Protein AF-A0A948I1Y8-F1 (afdb_monomer_lite)

Sequence (89 aa):
MTDPSTILPSLRPDSKDPAVVLRDVFGHGSFKGLQEDVVRHVTQGGDAVVLFPTGAGKSLCFQIPALCRPGVGIVVSPLIALMRDQVEA

pLDDT: mean 87.07, std 17.23, range [43.25, 98.06]

Foldseek 3Di:
DDDPVVPDDPLPLPQDQLCNCCCPVVVDNDQDDCLNVLQVCVLVVHDDDDDDDPPNPCVSSQVSSQSRDPDGGDDDDPDPVVVCVVVVD

Radius of gyration: 15.11 Å; chains: 1; bounding box: 33×36×41 Å

Structure (mmCIF, N/CA/C/O backbone):
data_AF-A0A948I1Y8-F1
#
_entry.id   AF-A0A948I1Y8-F1
#
loop_
_atom_site.group_PDB
_atom_site.id
_atom_site.type_symbol
_atom_site.label_atom_id
_atom_site.label_alt_id
_atom_site.label_comp_id
_atom_site.label_asym_id
_atom_site.label_entity_id
_atom_site.label_seq_id
_atom_site.pdbx_PDB_ins_code
_atom_site.Cartn_x
_atom_site.Cartn_y
_atom_site.Cartn_z
_atom_site.occupancy
_atom_site.B_iso_or_equiv
_atom_site.auth_seq_id
_atom_site.auth_comp_id
_atom_site.auth_asym_id
_atom_site.auth_atom_id
_atom_site.pdbx_PDB_model_num
ATOM 1 N N . MET A 1 1 ? -18.322 -26.456 -28.418 1.00 44.50 1 MET A N 1
ATOM 2 C CA . MET A 1 1 ? -18.860 -25.117 -28.107 1.00 44.50 1 MET A CA 1
ATOM 3 C C . MET A 1 1 ? -18.753 -24.928 -26.602 1.00 44.50 1 MET A C 1
ATOM 5 O O . MET A 1 1 ? -19.721 -25.113 -25.883 1.00 44.50 1 MET A O 1
ATOM 9 N N . THR A 1 2 ? -17.528 -24.720 -26.123 1.00 47.72 2 THR A N 1
ATOM 10 C CA . THR A 1 2 ? -17.205 -24.463 -24.716 1.00 47.72 2 THR A CA 1
ATOM 11 C C . THR A 1 2 ? -17.186 -22.956 -24.519 1.00 47.72 2 THR A C 1
ATOM 13 O O . THR A 1 2 ? -16.534 -22.245 -25.280 1.00 47.72 2 THR A O 1
ATOM 16 N N . ASP A 1 3 ? -17.959 -22.484 -23.550 1.00 50.62 3 ASP A N 1
ATOM 17 C CA . ASP A 1 3 ? -18.049 -21.078 -23.180 1.00 50.62 3 ASP A CA 1
ATOM 18 C C . ASP A 1 3 ? -16.665 -20.552 -22.725 1.00 50.62 3 ASP A C 1
ATOM 20 O O . ASP A 1 3 ? -16.096 -21.097 -21.771 1.00 50.62 3 ASP A O 1
ATOM 24 N N . PRO A 1 4 ? -16.108 -19.506 -23.371 1.00 51.72 4 PRO A N 1
ATOM 25 C CA . PRO A 1 4 ? -14.864 -18.858 -22.950 1.00 51.72 4 PRO A CA 1
ATOM 26 C C . PRO A 1 4 ? -14.877 -18.353 -21.496 1.00 51.72 4 PRO A C 1
ATOM 28 O O . PRO A 1 4 ? -13.813 -18.119 -20.924 1.00 51.72 4 PRO A O 1
ATOM 31 N N . SER A 1 5 ? -16.053 -18.213 -20.874 1.00 51.78 5 SER A N 1
ATOM 32 C CA . SER A 1 5 ? -16.208 -17.777 -19.481 1.00 51.78 5 SER A CA 1
ATOM 33 C C . SER A 1 5 ? -15.760 -18.814 -18.438 1.00 51.78 5 SER A C 1
ATOM 35 O O . SER A 1 5 ? -15.533 -18.459 -17.284 1.00 51.78 5 SER A O 1
ATOM 37 N N . THR A 1 6 ? -15.573 -20.085 -18.819 1.00 47.38 6 THR A N 1
ATOM 38 C CA . THR A 1 6 ? -15.255 -21.175 -17.869 1.00 47.38 6 THR A CA 1
ATOM 39 C C . THR A 1 6 ? -13.768 -21.226 -17.463 1.00 47.38 6 THR A C 1
ATOM 41 O O . THR A 1 6 ? -13.402 -21.973 -16.561 1.00 47.38 6 THR A O 1
ATOM 44 N N . ILE A 1 7 ? -12.892 -20.428 -18.093 1.00 51.75 7 ILE A N 1
ATOM 45 C CA . ILE A 1 7 ? -11.426 -20.471 -17.875 1.00 51.75 7 ILE A CA 1
ATOM 46 C C . ILE A 1 7 ? -10.916 -19.333 -16.970 1.00 51.75 7 ILE A C 1
ATOM 48 O O . ILE A 1 7 ? -9.793 -19.397 -16.472 1.00 51.75 7 ILE A O 1
ATOM 52 N N . LEU A 1 8 ? -11.724 -18.309 -16.688 1.00 46.12 8 LEU A N 1
ATOM 53 C CA . LEU A 1 8 ? -11.307 -17.229 -15.795 1.00 46.12 8 LEU A CA 1
ATOM 54 C C . LEU A 1 8 ? -11.799 -17.531 -14.374 1.00 46.12 8 LEU A C 1
ATOM 56 O O . LEU A 1 8 ? -13.012 -17.519 -14.150 1.00 46.12 8 LEU A O 1
ATOM 60 N N . PRO A 1 9 ? -10.910 -17.794 -13.392 1.00 43.25 9 PRO A N 1
ATOM 61 C CA . PRO A 1 9 ? -11.333 -17.820 -12.003 1.00 43.25 9 PRO A CA 1
ATOM 62 C C . PRO A 1 9 ? -12.008 -16.480 -11.729 1.00 43.25 9 PRO A C 1
ATOM 64 O O . PRO A 1 9 ? -11.459 -15.424 -12.033 1.00 43.25 9 PRO A O 1
ATOM 67 N N . SER A 1 10 ? -13.238 -16.545 -11.231 1.00 49.34 10 SER A N 1
ATOM 68 C CA . SER A 1 10 ? -14.074 -15.406 -10.877 1.00 49.34 10 SER A CA 1
ATOM 69 C C . SER A 1 10 ? -13.332 -14.473 -9.904 1.00 49.34 10 SER A C 1
ATOM 71 O O . SER A 1 10 ? -13.529 -14.545 -8.691 1.00 49.34 10 SER A O 1
ATOM 73 N N . LEU A 1 11 ? -12.511 -13.560 -10.426 1.00 48.03 11 LEU A N 1
ATOM 74 C CA . LEU A 1 11 ? -12.081 -12.336 -9.757 1.00 48.03 11 LEU A CA 1
ATOM 75 C C . LEU A 1 11 ? -13.295 -11.407 -9.704 1.00 48.03 11 LEU A C 1
ATOM 77 O O . LEU A 1 11 ? -13.370 -10.402 -10.401 1.00 48.03 11 LEU A O 1
ATOM 81 N N . ARG A 1 12 ? -14.296 -11.788 -8.914 1.00 49.59 12 ARG A N 1
ATOM 82 C CA . ARG A 1 12 ? -15.329 -10.868 -8.454 1.00 49.59 12 ARG A CA 1
ATOM 83 C C . ARG A 1 12 ? -14.792 -10.249 -7.165 1.00 49.59 12 ARG A C 1
ATOM 85 O O . ARG A 1 12 ? -14.721 -10.958 -6.160 1.00 49.59 12 ARG A O 1
ATOM 92 N N . PRO A 1 13 ? -14.335 -8.985 -7.167 1.00 51.22 13 PRO A N 1
ATOM 93 C CA . PRO A 1 13 ? -14.030 -8.284 -5.936 1.00 51.22 13 PRO A CA 1
ATOM 94 C C . PRO A 1 13 ? -15.361 -7.799 -5.361 1.00 51.22 13 PRO A C 1
ATOM 96 O O . PRO A 1 13 ? -15.704 -6.624 -5.453 1.00 51.22 13 PRO A O 1
ATOM 99 N N . ASP A 1 14 ? -16.141 -8.712 -4.790 1.00 56.09 14 ASP A N 1
ATOM 100 C CA . ASP A 1 14 ? -17.100 -8.285 -3.778 1.00 56.09 14 ASP A CA 1
ATOM 101 C C . ASP A 1 14 ? -16.244 -7.740 -2.637 1.00 56.09 14 ASP A C 1
ATOM 103 O O . ASP A 1 14 ? -15.354 -8.453 -2.171 1.00 56.09 14 ASP A O 1
ATOM 107 N N . SER A 1 15 ? -16.431 -6.457 -2.307 1.00 60.75 15 SER A N 1
ATOM 108 C CA . SER A 1 15 ? -15.620 -5.661 -1.376 1.00 60.75 15 SER A CA 1
ATOM 109 C C . SER A 1 15 ? -15.027 -6.513 -0.250 1.00 60.75 15 SER A C 1
ATOM 111 O O . SER A 1 15 ? -15.687 -6.810 0.747 1.00 60.75 15 SER A O 1
ATOM 113 N N . LYS A 1 16 ? -13.787 -6.977 -0.445 1.00 80.19 16 LYS A N 1
ATOM 114 C CA . LYS A 1 16 ? -13.126 -7.833 0.537 1.00 80.19 16 LYS A CA 1
ATOM 115 C C . LYS A 1 16 ? -12.710 -6.939 1.689 1.00 80.19 16 LYS A C 1
ATOM 117 O O . LYS A 1 16 ? -12.028 -5.942 1.462 1.00 80.19 16 LYS A O 1
ATOM 122 N N . ASP A 1 17 ? -13.108 -7.287 2.909 1.00 93.62 17 ASP A N 1
ATOM 123 C CA . ASP A 1 17 ? -12.638 -6.587 4.105 1.00 93.62 17 ASP A CA 1
ATOM 124 C C . ASP A 1 17 ? -11.097 -6.540 4.089 1.00 93.62 17 ASP A C 1
ATOM 126 O O . ASP A 1 17 ? -10.462 -7.593 3.949 1.00 93.62 17 ASP A O 1
ATOM 130 N N . PRO A 1 18 ? -10.470 -5.356 4.207 1.00 96.69 18 PRO A N 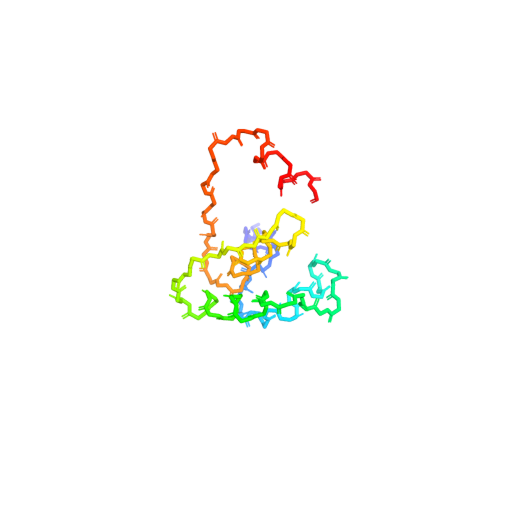1
ATOM 131 C CA . PRO A 1 18 ? -9.019 -5.227 4.204 1.00 96.69 18 PRO A CA 1
ATOM 132 C C . PRO A 1 18 ? -8.278 -6.182 5.142 1.00 96.69 18 PRO A C 1
ATOM 134 O O . PRO A 1 18 ? -7.203 -6.662 4.787 1.00 96.69 18 PRO A O 1
ATOM 137 N N . ALA A 1 19 ? -8.849 -6.503 6.307 1.00 96.31 19 ALA A N 1
ATOM 138 C CA . ALA A 1 19 ? -8.251 -7.453 7.247 1.00 96.31 19 ALA A CA 1
ATOM 139 C C . ALA A 1 19 ? -8.238 -8.895 6.702 1.00 96.31 19 ALA A C 1
ATOM 141 O O . ALA A 1 19 ? -7.290 -9.646 6.933 1.00 96.31 19 ALA A O 1
ATOM 142 N N . VAL A 1 20 ? -9.264 -9.278 5.938 1.00 96.06 20 VAL A N 1
ATOM 143 C CA . VAL A 1 20 ? -9.330 -10.571 5.242 1.00 96.06 20 VAL A CA 1
ATOM 144 C C . VAL A 1 20 ? -8.283 -10.625 4.135 1.00 96.06 20 VAL A C 1
ATOM 146 O O . VAL A 1 20 ? -7.555 -11.606 4.046 1.00 96.06 20 VAL A O 1
ATOM 149 N N . VAL A 1 21 ? -8.144 -9.562 3.336 1.00 96.38 21 VAL A N 1
ATOM 150 C CA . VAL A 1 21 ? -7.113 -9.490 2.284 1.00 96.38 21 VAL A CA 1
ATOM 151 C C . VAL A 1 21 ? -5.710 -9.556 2.883 1.00 96.38 21 VAL A C 1
ATOM 153 O O . VAL A 1 21 ? -4.877 -10.325 2.408 1.00 96.38 21 VAL A O 1
ATOM 156 N N . LEU A 1 22 ? -5.454 -8.793 3.948 1.00 96.88 22 LEU A N 1
ATOM 157 C CA . LEU A 1 22 ? -4.182 -8.803 4.667 1.00 96.88 22 LEU A CA 1
ATOM 158 C C . LEU A 1 22 ? -3.795 -10.221 5.117 1.00 96.88 22 LEU A C 1
ATOM 160 O O . LEU A 1 22 ? -2.655 -10.646 4.932 1.00 96.88 22 LEU A O 1
ATOM 164 N N . ARG A 1 23 ? -4.747 -10.963 5.682 1.00 96.75 23 ARG A N 1
ATOM 165 C CA . ARG A 1 23 ? -4.508 -12.327 6.151 1.00 96.75 23 ARG A CA 1
ATOM 166 C C . ARG A 1 23 ? -4.363 -13.319 4.999 1.00 96.75 23 ARG A C 1
ATOM 168 O O . ARG A 1 23 ? -3.384 -14.054 4.961 1.00 96.75 23 ARG A O 1
ATOM 175 N N . ASP A 1 24 ? -5.321 -13.345 4.078 1.00 95.00 24 ASP A N 1
ATOM 176 C CA . ASP A 1 24 ? -5.450 -14.427 3.096 1.00 95.00 24 ASP A CA 1
ATOM 177 C C . ASP A 1 24 ? -4.502 -14.257 1.898 1.00 95.00 24 ASP A C 1
ATOM 179 O O . ASP A 1 24 ? -4.131 -15.246 1.273 1.00 95.00 24 ASP A O 1
ATOM 183 N N . VAL A 1 25 ? -4.102 -13.019 1.575 1.00 94.06 25 VAL A N 1
ATOM 184 C CA . VAL A 1 25 ? -3.192 -12.716 0.453 1.00 94.06 25 VAL A CA 1
ATOM 185 C C . VAL A 1 25 ? -1.773 -12.430 0.940 1.00 94.06 25 VAL A C 1
ATOM 187 O O . VAL A 1 25 ? -0.821 -12.898 0.326 1.00 94.06 25 VAL A O 1
ATOM 190 N N . PHE A 1 26 ? -1.617 -11.692 2.046 1.00 93.50 26 PHE A N 1
ATOM 191 C CA . PHE A 1 26 ? -0.299 -11.265 2.542 1.00 93.50 26 PHE A CA 1
ATOM 192 C C . PHE A 1 26 ? 0.204 -12.071 3.751 1.00 93.50 26 PHE A C 1
ATOM 194 O O . PHE A 1 26 ? 1.334 -11.873 4.193 1.00 93.50 26 PHE A O 1
ATOM 201 N N . GLY A 1 27 ? -0.604 -12.979 4.312 1.00 95.00 27 GLY A N 1
ATOM 202 C CA . GLY A 1 27 ? -0.190 -13.840 5.426 1.00 95.00 27 GLY A CA 1
ATOM 203 C C . GLY A 1 27 ? 0.069 -13.096 6.740 1.00 95.00 27 GLY A C 1
ATOM 204 O O . GLY A 1 27 ? 0.767 -13.610 7.616 1.00 95.00 27 GLY A O 1
ATOM 205 N N . HIS A 1 28 ? -0.447 -11.874 6.899 1.00 95.81 28 HIS A N 1
ATOM 206 C CA . HIS A 1 28 ? -0.248 -11.066 8.102 1.00 95.81 28 HIS A CA 1
ATOM 207 C C . HIS A 1 28 ? -1.478 -11.115 9.015 1.00 95.81 28 HIS A C 1
ATOM 209 O O . HIS A 1 28 ? -2.609 -10.947 8.567 1.00 95.81 28 HIS A O 1
ATOM 215 N N . GLY A 1 29 ? -1.258 -11.322 10.318 1.00 95.88 29 GLY A N 1
ATOM 216 C CA . GLY A 1 29 ? -2.345 -11.423 11.300 1.00 95.88 29 GLY A CA 1
ATOM 217 C C . GLY A 1 29 ? -2.987 -10.084 11.678 1.00 95.88 29 GLY A C 1
ATOM 218 O O . GLY A 1 29 ? -4.138 -10.061 12.105 1.00 95.88 29 GLY A O 1
ATOM 219 N N . SER A 1 30 ? -2.260 -8.975 11.528 1.00 96.81 30 SER A N 1
ATOM 220 C CA . SER A 1 30 ? -2.746 -7.632 11.849 1.00 96.81 30 SER A CA 1
ATOM 221 C C . SER A 1 30 ? -1.956 -6.546 11.122 1.00 96.81 30 SER A C 1
ATOM 223 O O . SER A 1 30 ? -0.805 -6.743 10.716 1.00 96.81 30 SER A O 1
ATOM 225 N N . PHE A 1 31 ? -2.591 -5.386 10.958 1.00 97.56 31 PHE A N 1
ATOM 226 C CA . PHE A 1 31 ? -1.940 -4.176 10.470 1.00 97.56 31 PHE A CA 1
ATOM 227 C C . PHE A 1 31 ? -0.936 -3.643 11.498 1.00 97.56 31 PHE A C 1
ATOM 229 O O . PHE A 1 31 ? -1.087 -3.827 12.707 1.00 97.56 31 PHE A O 1
ATOM 236 N N . LYS A 1 32 ? 0.094 -2.947 11.016 1.00 95.62 32 LYS A N 1
ATOM 237 C CA . LYS A 1 32 ? 1.090 -2.277 11.859 1.00 95.62 32 LYS A CA 1
ATOM 238 C C . LYS A 1 32 ? 0.804 -0.780 11.924 1.00 95.62 32 LYS A C 1
ATOM 240 O O . LYS A 1 32 ? 0.680 -0.130 10.888 1.00 95.62 32 LYS A O 1
ATOM 245 N N . GLY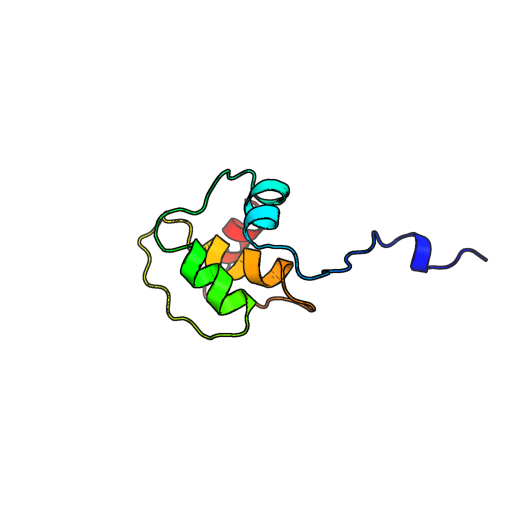 A 1 33 ? 0.791 -0.216 13.132 1.00 94.25 33 GLY A N 1
ATOM 246 C CA . GLY A 1 33 ? 0.628 1.227 13.338 1.00 94.25 33 GLY A CA 1
ATOM 247 C C . GLY A 1 33 ? -0.612 1.776 12.625 1.00 94.25 33 GLY A C 1
ATOM 248 O O . GLY A 1 33 ? -1.690 1.211 12.744 1.00 94.25 33 GLY A O 1
ATOM 249 N N . LEU A 1 34 ? -0.434 2.845 11.843 1.00 95.81 34 LEU A N 1
ATOM 250 C CA . LEU A 1 34 ? -1.518 3.544 11.136 1.00 95.81 34 LEU A CA 1
ATOM 251 C C . LEU A 1 34 ? -1.908 2.909 9.786 1.00 95.81 34 LEU A C 1
ATOM 253 O O . LEU A 1 34 ? -2.643 3.518 9.011 1.00 95.81 34 LEU A O 1
ATOM 257 N N . GLN A 1 35 ? -1.394 1.721 9.449 1.00 97.88 35 GLN A N 1
ATOM 258 C CA . GLN A 1 35 ? -1.706 1.076 8.167 1.00 97.88 35 GLN A CA 1
ATOM 259 C C . GLN A 1 35 ? -3.208 0.825 7.996 1.00 97.88 35 GLN A C 1
ATOM 261 O O . GLN A 1 35 ? -3.731 1.065 6.911 1.00 97.88 35 GLN A O 1
ATOM 266 N N . GLU A 1 36 ? -3.891 0.355 9.044 1.00 97.56 36 GLU A N 1
ATOM 267 C CA . GLU A 1 36 ? -5.317 0.024 8.961 1.00 97.56 36 GLU A CA 1
ATOM 268 C C . GLU A 1 36 ? -6.160 1.253 8.620 1.00 97.56 36 GLU A C 1
ATOM 270 O O . GLU A 1 36 ? -6.971 1.199 7.696 1.00 97.56 36 GLU A O 1
ATOM 275 N N . ASP A 1 37 ? -5.910 2.370 9.303 1.00 97.50 37 ASP A N 1
ATOM 276 C CA . ASP A 1 37 ? -6.632 3.626 9.092 1.00 97.50 37 ASP A CA 1
ATOM 277 C C . ASP A 1 37 ? -6.475 4.120 7.650 1.00 97.50 37 ASP A C 1
ATOM 279 O O . ASP A 1 37 ? -7.461 4.434 6.980 1.00 97.50 37 ASP A O 1
ATOM 283 N N . VAL A 1 38 ? -5.241 4.110 7.132 1.00 98.06 38 VAL A N 1
ATOM 284 C CA . VAL A 1 38 ? -4.948 4.496 5.744 1.00 98.06 38 VAL A CA 1
ATOM 285 C C . VAL A 1 38 ? -5.645 3.560 4.759 1.00 98.06 38 VAL A C 1
ATOM 287 O O . VAL A 1 38 ? -6.300 4.020 3.825 1.00 98.06 38 VAL A O 1
ATOM 290 N N . VAL A 1 39 ? -5.525 2.244 4.954 1.00 97.81 39 VAL A N 1
ATOM 291 C CA . VAL A 1 39 ? -6.107 1.248 4.047 1.00 97.81 39 VAL A CA 1
ATOM 292 C C . VAL A 1 39 ? -7.626 1.368 4.018 1.00 97.81 39 VAL A C 1
ATOM 294 O O . VAL A 1 39 ? -8.207 1.368 2.931 1.00 97.81 39 VAL A O 1
ATOM 297 N N . ARG A 1 40 ? -8.286 1.496 5.174 1.00 97.31 40 ARG A N 1
ATOM 298 C CA . ARG A 1 40 ? -9.745 1.650 5.246 1.00 97.31 40 ARG A CA 1
ATOM 299 C C . ARG A 1 40 ? -10.199 2.948 4.581 1.00 97.31 40 ARG A C 1
ATOM 301 O O . ARG A 1 40 ? -11.118 2.896 3.765 1.00 97.31 40 ARG A O 1
ATOM 308 N N . HIS A 1 41 ? -9.515 4.063 4.840 1.00 97.81 41 HIS A N 1
ATOM 309 C CA . HIS A 1 41 ? -9.799 5.358 4.207 1.00 97.81 41 HIS A CA 1
ATOM 310 C C . HIS A 1 41 ? -9.703 5.295 2.675 1.00 97.81 41 HIS A C 1
ATOM 312 O O . HIS A 1 41 ? -10.643 5.663 1.970 1.00 97.81 41 HIS A O 1
ATOM 318 N N . VAL A 1 42 ? -8.611 4.740 2.140 1.00 97.19 42 VAL A N 1
ATOM 319 C CA . VAL A 1 42 ? -8.394 4.631 0.683 1.00 97.19 42 VAL A CA 1
ATOM 320 C C . VAL A 1 42 ? -9.331 3.604 0.034 1.00 97.19 42 VAL A C 1
ATOM 322 O O . VAL A 1 42 ? -9.784 3.784 -1.103 1.00 97.19 42 VAL A O 1
ATOM 325 N N . THR A 1 43 ? -9.683 2.534 0.754 1.00 96.38 43 THR A N 1
ATOM 326 C CA . THR A 1 43 ? -10.663 1.534 0.291 1.00 96.38 43 THR A CA 1
ATOM 327 C C . THR A 1 43 ? -12.055 2.146 0.130 1.00 96.38 43 THR A C 1
ATOM 329 O O . THR A 1 43 ? -12.763 1.801 -0.813 1.00 96.38 43 THR A O 1
ATOM 332 N N . GLN A 1 44 ? -12.421 3.105 0.985 1.00 95.56 44 GLN A N 1
ATOM 333 C CA . GLN A 1 44 ? -13.673 3.868 0.894 1.00 95.56 44 GLN A CA 1
ATOM 334 C C . GLN A 1 44 ? -13.651 4.957 -0.195 1.00 95.56 44 GLN A C 1
ATOM 336 O O . GLN A 1 44 ? -14.648 5.647 -0.393 1.00 95.56 44 GLN A O 1
ATOM 341 N N . GLY A 1 45 ? -12.543 5.095 -0.929 1.00 94.69 45 GLY A N 1
ATOM 342 C CA . GLY A 1 45 ? -12.391 6.075 -2.004 1.00 94.69 45 GLY A CA 1
ATOM 343 C C . GLY A 1 45 ? -11.814 7.417 -1.559 1.00 94.69 45 GLY A C 1
ATOM 344 O O . GLY A 1 45 ? -11.826 8.349 -2.355 1.00 94.69 45 GLY A O 1
ATOM 345 N N . GLY A 1 46 ? -11.313 7.524 -0.325 1.00 97.50 46 GLY A N 1
ATOM 346 C CA . GLY A 1 46 ? -10.629 8.721 0.156 1.00 97.50 46 GLY A CA 1
ATOM 347 C C . GLY A 1 46 ? -9.190 8.847 -0.357 1.00 97.50 46 GLY A C 1
ATOM 348 O O . GLY A 1 46 ? -8.518 7.851 -0.632 1.00 97.50 46 GLY A O 1
ATOM 349 N N . ASP A 1 47 ? -8.7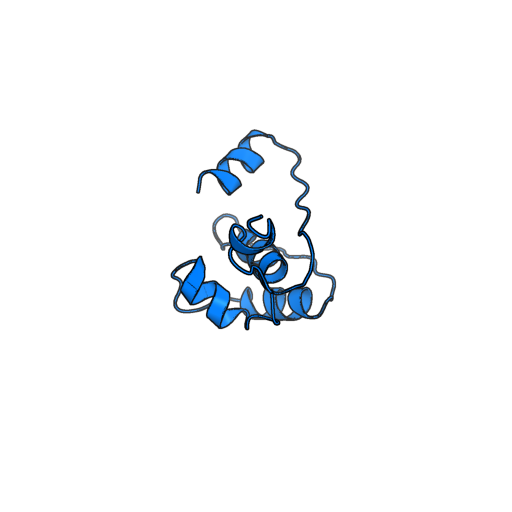01 10.085 -0.420 1.00 98.00 47 ASP A N 1
ATOM 350 C CA . ASP A 1 47 ? -7.312 10.405 -0.759 1.00 98.00 47 ASP A CA 1
ATOM 351 C C . ASP A 1 47 ? -6.443 10.510 0.499 1.00 98.00 47 ASP A C 1
ATOM 353 O O . ASP A 1 47 ? -6.896 11.003 1.536 1.00 98.00 47 ASP A O 1
ATOM 357 N N . ALA A 1 48 ? -5.182 10.079 0.420 1.00 96.25 48 ALA A N 1
ATOM 358 C CA . ALA A 1 48 ? -4.257 10.107 1.551 1.00 96.25 48 ALA A CA 1
ATOM 359 C C . ALA A 1 48 ? -2.832 10.494 1.139 1.00 96.25 48 ALA A C 1
ATOM 361 O O . ALA A 1 48 ? -2.327 10.071 0.100 1.00 96.25 48 ALA A O 1
ATOM 362 N N . VAL A 1 49 ? -2.151 11.231 2.022 1.00 97.06 49 VAL A N 1
ATOM 363 C CA . VAL A 1 49 ? -0.695 11.413 1.995 1.00 97.06 49 VAL A CA 1
ATOM 364 C C . VAL A 1 49 ? -0.109 10.608 3.148 1.00 97.06 49 VAL A C 1
ATOM 366 O O . VAL A 1 49 ? -0.419 10.858 4.310 1.00 97.06 49 VAL A O 1
ATOM 369 N N . VAL A 1 50 ? 0.733 9.627 2.827 1.00 95.69 50 VAL A N 1
ATOM 370 C CA . VAL A 1 50 ? 1.275 8.673 3.802 1.00 95.69 50 VAL A CA 1
ATOM 371 C C . VAL A 1 50 ? 2.759 8.946 4.012 1.00 95.69 50 VAL A C 1
ATOM 373 O O . VAL A 1 50 ? 3.567 8.726 3.111 1.00 95.69 50 VAL A O 1
ATOM 376 N N . LEU A 1 51 ? 3.126 9.387 5.217 1.00 95.31 51 LEU A N 1
ATOM 377 C CA . LEU A 1 51 ? 4.518 9.590 5.619 1.00 95.31 51 LEU A CA 1
ATOM 378 C C . LEU A 1 51 ? 4.956 8.482 6.577 1.00 95.31 51 LEU A C 1
ATOM 380 O O . LEU A 1 51 ? 4.879 8.624 7.795 1.00 95.31 51 LEU A O 1
ATOM 384 N N . PHE A 1 52 ? 5.399 7.362 6.015 1.00 94.94 52 PHE A N 1
ATOM 385 C CA . PHE A 1 52 ? 5.917 6.226 6.777 1.00 94.94 52 PHE A CA 1
ATOM 386 C C . PHE A 1 52 ? 7.434 6.094 6.584 1.00 94.94 52 PHE A C 1
ATOM 388 O O . PHE A 1 52 ? 7.926 6.347 5.481 1.00 94.94 52 PHE A O 1
ATOM 395 N N . PRO A 1 53 ? 8.188 5.661 7.613 1.00 93.75 53 PRO A N 1
ATOM 396 C CA . PRO A 1 53 ? 9.604 5.367 7.449 1.00 93.75 53 PRO A CA 1
ATOM 397 C C . PRO A 1 53 ? 9.811 4.150 6.534 1.00 93.75 53 PRO A C 1
ATOM 399 O O . PRO A 1 53 ? 8.920 3.313 6.344 1.00 93.75 53 PRO A O 1
ATOM 402 N N . THR A 1 54 ? 11.011 4.027 5.967 1.00 90.75 54 THR A N 1
ATOM 403 C CA . THR A 1 54 ? 11.399 2.852 5.174 1.00 90.75 54 THR A CA 1
ATOM 404 C C . THR A 1 54 ? 11.192 1.567 5.980 1.00 90.75 54 THR A C 1
ATOM 406 O O . THR A 1 54 ? 11.489 1.513 7.169 1.00 90.75 54 THR A O 1
ATOM 409 N N . GLY A 1 55 ? 10.650 0.526 5.340 1.00 87.31 55 GLY A N 1
ATOM 410 C CA . GLY A 1 55 ? 10.380 -0.765 5.983 1.00 87.31 55 GLY A CA 1
ATOM 411 C C . GLY A 1 55 ? 9.069 -0.847 6.777 1.00 87.31 55 GLY A C 1
ATOM 412 O O . GLY A 1 55 ? 8.635 -1.948 7.100 1.00 87.31 55 GLY A O 1
ATOM 413 N N . ALA A 1 56 ? 8.357 0.262 7.010 1.00 91.38 56 ALA A N 1
ATOM 414 C CA . ALA A 1 56 ? 7.070 0.250 7.721 1.00 91.38 56 ALA A CA 1
ATOM 415 C C . ALA A 1 56 ? 5.882 -0.284 6.891 1.00 91.38 56 ALA A C 1
ATOM 417 O O . ALA A 1 56 ? 4.728 -0.102 7.263 1.00 91.38 56 ALA A O 1
ATOM 418 N N . GLY A 1 57 ? 6.138 -0.939 5.754 1.00 91.62 57 GLY A N 1
ATOM 419 C CA . GLY A 1 57 ? 5.097 -1.601 4.963 1.00 91.62 57 GLY A CA 1
ATOM 420 C C . GLY A 1 57 ? 4.132 -0.653 4.246 1.00 91.62 57 GLY A C 1
ATOM 421 O O . GLY A 1 57 ? 2.971 -1.001 4.064 1.00 91.62 57 GLY A O 1
ATOM 422 N N . LYS A 1 58 ? 4.595 0.528 3.805 1.00 95.62 58 LYS A N 1
ATOM 423 C CA . LYS A 1 58 ? 3.768 1.503 3.060 1.00 95.62 58 LYS A CA 1
ATOM 424 C C . LYS A 1 58 ? 3.101 0.928 1.798 1.00 95.62 58 LYS A C 1
ATOM 426 O O . LYS A 1 58 ? 2.105 1.477 1.349 1.00 95.62 58 LYS A O 1
ATOM 431 N N . SER A 1 59 ? 3.640 -0.153 1.225 1.00 95.88 59 SER A N 1
ATOM 432 C CA . SER A 1 59 ? 3.087 -0.777 0.017 1.00 95.88 59 SER A CA 1
ATOM 433 C C . SER A 1 59 ? 1.701 -1.381 0.239 1.00 95.88 59 SER A C 1
ATOM 435 O O . SER A 1 59 ? 0.824 -1.240 -0.614 1.00 95.88 59 SER A O 1
ATOM 437 N N . LEU A 1 60 ? 1.449 -1.937 1.431 1.00 96.31 60 LEU A N 1
ATOM 438 C CA . LEU A 1 60 ? 0.133 -2.465 1.802 1.00 96.31 60 LEU A CA 1
ATOM 439 C C . LEU A 1 60 ? -0.958 -1.386 1.721 1.00 96.31 60 LEU A C 1
ATOM 441 O O . LEU A 1 60 ? -2.094 -1.694 1.363 1.00 96.31 60 LEU A O 1
ATOM 445 N N . CYS A 1 61 ? -0.598 -0.120 1.968 1.00 97.00 61 CYS A N 1
ATOM 446 C CA . CYS A 1 61 ? -1.515 1.018 1.932 1.00 97.00 61 CYS A CA 1
ATOM 447 C C . CYS A 1 61 ? -2.074 1.339 0.538 1.00 97.00 61 CYS A C 1
ATOM 449 O O . CYS A 1 61 ? -3.056 2.069 0.457 1.00 97.00 61 CYS A O 1
ATOM 451 N N . PHE A 1 62 ? -1.494 0.808 -0.545 1.00 96.00 62 PHE A N 1
ATOM 452 C CA . PHE A 1 62 ? -2.068 0.909 -1.895 1.00 96.00 62 PHE A CA 1
ATOM 453 C C . PHE A 1 62 ? -2.386 -0.454 -2.523 1.00 96.00 62 PHE A C 1
ATOM 455 O O . PHE A 1 62 ? -3.313 -0.548 -3.325 1.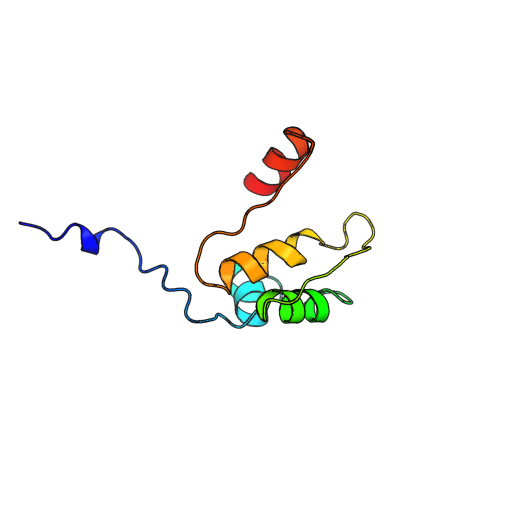00 96.00 62 PHE A O 1
ATOM 462 N N . GLN A 1 63 ? -1.682 -1.523 -2.136 1.00 96.75 63 GLN A N 1
ATOM 463 C CA . GLN A 1 63 ? -1.925 -2.868 -2.666 1.00 96.75 63 GLN A CA 1
ATOM 464 C C . GLN A 1 63 ? -3.242 -3.465 -2.161 1.00 96.75 63 GLN A C 1
ATOM 466 O O . GLN A 1 63 ? -4.010 -3.996 -2.958 1.00 96.75 63 GLN A O 1
ATOM 471 N N . ILE A 1 64 ? -3.541 -3.353 -0.861 1.00 96.75 64 ILE A N 1
ATOM 472 C CA . ILE A 1 64 ? -4.796 -3.886 -0.312 1.00 96.75 64 ILE A CA 1
ATOM 473 C C . ILE A 1 64 ? -6.010 -3.149 -0.899 1.00 96.75 64 ILE A C 1
ATOM 475 O O . ILE A 1 64 ? -6.891 -3.828 -1.427 1.00 96.75 64 ILE A O 1
ATOM 479 N N . PRO A 1 65 ? -6.059 -1.799 -0.934 1.00 96.62 65 PRO A N 1
ATOM 480 C CA . PRO A 1 65 ? -7.172 -1.096 -1.573 1.00 96.62 65 PRO A CA 1
ATOM 481 C C . PRO A 1 65 ? -7.394 -1.479 -3.042 1.00 96.62 65 PRO A C 1
ATOM 483 O O . PRO A 1 65 ? -8.544 -1.545 -3.478 1.00 96.62 65 PRO A O 1
ATOM 486 N N . ALA A 1 66 ? -6.325 -1.777 -3.794 1.00 95.88 66 ALA A N 1
ATOM 487 C CA . ALA A 1 66 ? -6.423 -2.231 -5.182 1.00 95.88 66 ALA A CA 1
ATOM 488 C C . ALA A 1 66 ? -7.089 -3.613 -5.328 1.00 95.88 66 ALA A C 1
ATOM 490 O O . ALA A 1 66 ? -7.671 -3.892 -6.371 1.00 95.88 66 ALA A O 1
ATOM 491 N N . LEU A 1 67 ? -7.035 -4.459 -4.295 1.00 94.94 67 LEU A N 1
ATOM 492 C CA . LEU A 1 67 ? -7.712 -5.762 -4.257 1.00 94.94 67 LEU A CA 1
ATOM 493 C C . LEU A 1 67 ? -9.135 -5.680 -3.682 1.00 94.94 67 LEU A C 1
ATOM 495 O O . LEU A 1 67 ? -9.967 -6.542 -3.967 1.00 94.94 67 LEU A O 1
ATOM 499 N N . CYS A 1 68 ? -9.415 -4.673 -2.852 1.00 95.12 68 CYS A N 1
ATOM 500 C CA . CYS A 1 68 ? -10.714 -4.483 -2.203 1.00 95.12 68 CYS A CA 1
ATOM 501 C C . CYS A 1 68 ? -11.740 -3.761 -3.088 1.00 95.12 68 CYS A C 1
ATOM 503 O O . CYS A 1 68 ? -12.942 -3.878 -2.846 1.00 95.12 68 CYS A O 1
ATOM 505 N N . ARG A 1 69 ? -11.285 -2.982 -4.076 1.00 92.44 69 ARG A N 1
ATOM 506 C CA . ARG A 1 69 ? -12.138 -2.162 -4.946 1.00 92.44 69 ARG A CA 1
ATOM 507 C C . ARG A 1 69 ? -12.301 -2.804 -6.328 1.00 92.44 69 ARG A C 1
ATOM 509 O O . ARG A 1 69 ? -11.377 -3.454 -6.809 1.00 92.44 69 ARG A O 1
ATOM 516 N N . PRO A 1 70 ? -13.443 -2.598 -7.006 1.00 90.12 70 PRO A N 1
ATOM 517 C CA . PRO A 1 70 ? -13.577 -3.000 -8.399 1.00 90.12 70 PRO A CA 1
ATOM 518 C C . PRO A 1 70 ? -12.626 -2.189 -9.293 1.00 90.12 70 PRO A C 1
ATOM 520 O O . PRO A 1 70 ? -12.449 -0.986 -9.093 1.00 90.12 70 PRO A O 1
ATOM 523 N N . GLY A 1 71 ? -12.059 -2.840 -10.311 1.00 90.62 71 GLY A N 1
ATOM 524 C CA . GLY A 1 71 ? -11.182 -2.211 -11.302 1.00 90.62 71 GLY A CA 1
ATOM 525 C C . GLY A 1 71 ? -9.705 -2.574 -11.137 1.00 90.62 71 GLY A C 1
ATOM 526 O O . GLY A 1 71 ? -9.371 -3.646 -10.641 1.00 90.62 71 GLY A O 1
ATOM 527 N N . VAL A 1 72 ? -8.825 -1.687 -11.612 1.00 93.56 72 VAL A N 1
ATOM 528 C CA . VAL A 1 72 ? -7.365 -1.872 -11.612 1.00 93.56 72 VAL A CA 1
ATOM 529 C C . VAL A 1 72 ? -6.710 -0.729 -10.842 1.00 93.56 72 VAL A C 1
ATOM 531 O O . VAL A 1 72 ? -6.933 0.441 -11.154 1.00 93.56 72 VAL A O 1
ATOM 534 N N . GLY A 1 73 ? -5.880 -1.063 -9.852 1.00 94.25 73 GLY A N 1
ATOM 535 C CA . GLY A 1 73 ? -5.019 -0.095 -9.173 1.00 94.25 73 GLY A CA 1
ATOM 536 C C . GLY A 1 73 ? -3.807 0.268 -10.033 1.00 94.25 73 GLY A C 1
ATOM 537 O O . GLY A 1 73 ? -3.108 -0.618 -10.521 1.00 94.25 73 GLY A O 1
ATOM 538 N N . ILE A 1 74 ? -3.540 1.564 -10.202 1.00 96.75 74 ILE A N 1
ATOM 539 C CA . ILE A 1 74 ? -2.380 2.067 -10.948 1.00 96.75 74 ILE A CA 1
ATOM 540 C C . ILE A 1 74 ? -1.356 2.629 -9.965 1.00 96.75 74 ILE A C 1
ATOM 542 O O . ILE A 1 74 ? -1.652 3.557 -9.215 1.00 96.75 74 ILE A O 1
ATOM 546 N N . VAL A 1 75 ? -0.141 2.079 -9.987 1.00 96.31 75 VAL A N 1
ATOM 547 C CA . VAL A 1 75 ? 0.981 2.528 -9.153 1.00 96.31 75 VAL A CA 1
ATOM 548 C C . VAL A 1 75 ? 2.027 3.182 -10.044 1.00 96.31 75 VAL A C 1
ATOM 550 O O . VAL A 1 75 ? 2.565 2.549 -10.951 1.00 96.31 75 VAL A O 1
ATOM 553 N N . VAL A 1 76 ? 2.333 4.450 -9.774 1.00 96.62 76 VAL A N 1
ATOM 554 C CA . VAL A 1 76 ? 3.367 5.202 -10.491 1.00 96.62 76 VAL A CA 1
ATOM 555 C C . VAL A 1 76 ? 4.633 5.216 -9.642 1.00 96.62 76 VAL A C 1
ATOM 557 O O . VAL A 1 76 ? 4.627 5.709 -8.517 1.00 96.62 76 VAL A O 1
ATOM 560 N N . SER A 1 77 ? 5.721 4.670 -10.181 1.00 95.94 77 SER A N 1
ATOM 561 C CA . SER A 1 77 ? 7.036 4.652 -9.537 1.00 95.94 77 SER A CA 1
ATOM 562 C C . SER A 1 77 ? 8.071 5.300 -10.459 1.00 95.94 77 SER A C 1
ATOM 564 O O . SER A 1 77 ? 8.064 5.015 -11.657 1.00 95.94 77 SER A O 1
ATOM 566 N N . PRO A 1 78 ? 8.979 6.144 -9.938 1.00 96.38 78 PRO A N 1
ATOM 567 C CA . PRO A 1 78 ? 9.992 6.804 -10.758 1.00 96.38 78 PRO A CA 1
ATOM 568 C C . PRO A 1 78 ? 11.123 5.866 -11.205 1.00 96.38 78 PRO A C 1
ATOM 570 O O . PRO A 1 78 ? 11.841 6.193 -12.146 1.00 96.38 78 PRO A O 1
ATOM 573 N N . LEU A 1 79 ? 11.319 4.725 -10.533 1.00 96.56 79 LEU A N 1
ATOM 574 C CA . LEU A 1 79 ? 12.463 3.840 -10.763 1.00 96.56 79 LEU A CA 1
ATOM 575 C C . LEU A 1 79 ? 12.012 2.427 -11.131 1.00 96.56 79 LEU A C 1
ATOM 577 O O . LEU A 1 79 ? 11.298 1.781 -10.364 1.00 96.56 79 LEU A O 1
ATOM 581 N N . ILE A 1 80 ? 12.529 1.912 -12.253 1.00 95.50 80 ILE A N 1
ATOM 582 C CA . ILE A 1 80 ? 12.290 0.533 -12.716 1.00 95.50 80 ILE A CA 1
ATOM 583 C C . ILE A 1 80 ? 12.734 -0.489 -11.663 1.00 95.50 80 ILE A C 1
ATOM 585 O O . ILE A 1 80 ? 12.046 -1.482 -11.456 1.00 95.50 80 ILE A O 1
ATOM 589 N N . ALA A 1 81 ? 13.851 -0.235 -10.972 1.00 95.44 81 ALA A N 1
ATOM 590 C CA . ALA A 1 81 ? 14.334 -1.100 -9.895 1.00 95.44 81 ALA A CA 1
ATOM 591 C C . ALA A 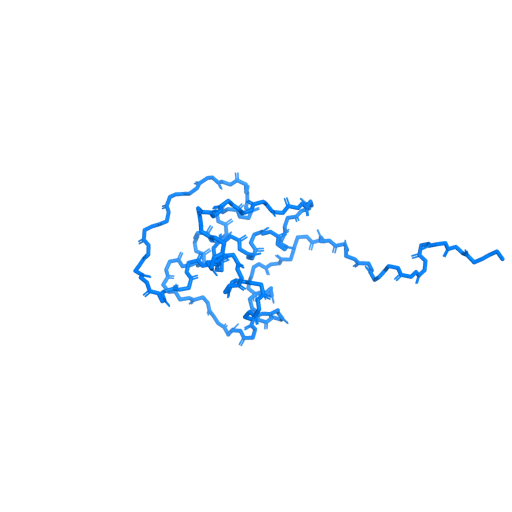1 81 ? 13.266 -1.287 -8.804 1.00 95.44 81 ALA A C 1
ATOM 593 O O . ALA A 1 81 ? 12.901 -2.411 -8.488 1.00 95.44 81 ALA A O 1
ATOM 594 N N . LEU A 1 82 ? 12.656 -0.187 -8.344 1.00 92.94 82 LEU A N 1
ATOM 595 C CA . LEU A 1 82 ? 11.581 -0.248 -7.353 1.00 92.94 82 LEU A CA 1
ATOM 596 C C . LEU A 1 82 ? 10.327 -0.943 -7.890 1.00 92.94 82 LEU A C 1
ATOM 598 O O . LEU A 1 82 ? 9.596 -1.546 -7.117 1.00 92.94 82 LEU A O 1
ATOM 602 N N . MET A 1 83 ? 10.050 -0.851 -9.193 1.00 94.19 83 MET A N 1
ATOM 603 C CA . MET A 1 83 ? 8.921 -1.573 -9.789 1.00 94.19 83 MET A CA 1
ATOM 604 C C . MET A 1 83 ? 9.152 -3.085 -9.753 1.00 94.19 83 MET A C 1
ATOM 606 O O . MET A 1 83 ? 8.239 -3.816 -9.384 1.00 94.19 83 MET A O 1
ATOM 610 N N . ARG A 1 84 ? 10.364 -3.546 -10.092 1.00 94.06 84 ARG A N 1
ATOM 611 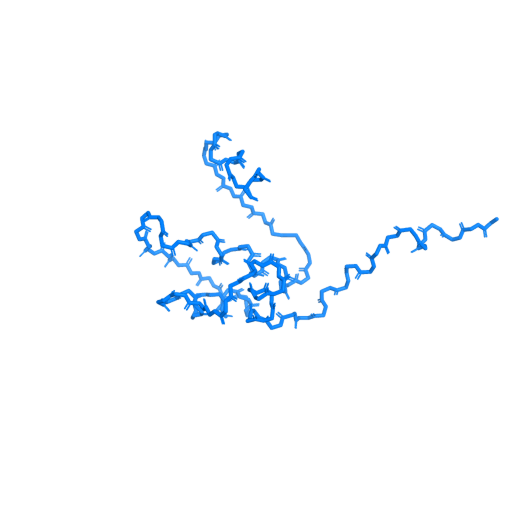C CA . ARG A 1 84 ? 10.729 -4.972 -10.047 1.00 94.06 84 ARG A CA 1
ATOM 612 C C . ARG A 1 84 ? 10.644 -5.523 -8.628 1.00 94.06 84 ARG A C 1
ATOM 614 O O . ARG A 1 84 ? 9.949 -6.511 -8.418 1.00 94.06 84 ARG A O 1
ATOM 621 N N . ASP A 1 85 ? 11.203 -4.800 -7.659 1.00 91.94 85 ASP A N 1
ATOM 622 C CA . ASP A 1 85 ? 11.171 -5.186 -6.243 1.00 91.94 85 ASP A CA 1
ATOM 623 C C . ASP A 1 85 ? 9.745 -5.360 -5.688 1.00 91.94 85 ASP A C 1
ATOM 625 O O . ASP A 1 85 ? 9.554 -6.059 -4.702 1.00 91.94 85 ASP A O 1
ATOM 629 N N . GLN A 1 86 ? 8.732 -4.698 -6.261 1.00 90.19 86 GLN A N 1
ATOM 630 C CA . GLN A 1 86 ? 7.337 -4.839 -5.816 1.00 90.19 86 GLN A CA 1
ATOM 631 C C . GLN A 1 86 ? 6.560 -5.949 -6.537 1.00 90.19 86 GLN A C 1
ATOM 633 O O . GLN A 1 86 ? 5.480 -6.302 -6.072 1.00 90.19 86 GLN A O 1
ATOM 638 N N . VAL A 1 87 ? 7.057 -6.450 -7.671 1.00 90.94 87 VAL A N 1
ATOM 639 C CA . VAL A 1 87 ? 6.412 -7.517 -8.460 1.00 90.94 87 VAL A CA 1
ATOM 640 C C . VAL A 1 87 ? 7.012 -8.885 -8.145 1.00 90.94 87 VAL A C 1
ATOM 642 O O . VAL A 1 87 ? 6.300 -9.881 -8.186 1.00 90.94 87 VAL A O 1
ATOM 645 N N . GLU A 1 88 ? 8.312 -8.936 -7.857 1.00 90.44 88 GLU A N 1
ATOM 646 C CA . GLU A 1 88 ? 9.040 -10.179 -7.567 1.00 90.44 88 GLU A CA 1
ATOM 647 C C . GLU A 1 88 ? 8.931 -10.624 -6.097 1.00 90.44 88 GLU A C 1
ATOM 649 O O . GLU A 1 88 ? 9.291 -11.759 -5.786 1.00 90.44 88 GLU A O 1
ATOM 654 N N . ALA A 1 89 ? 8.469 -9.733 -5.211 1.00 67.38 89 ALA A N 1
ATOM 655 C CA . ALA A 1 89 ? 8.344 -9.965 -3.770 1.00 67.38 89 ALA A CA 1
ATOM 656 C C . ALA A 1 89 ? 7.124 -10.807 -3.370 1.00 67.38 89 ALA A C 1
ATOM 658 O O . ALA A 1 89 ? 6.075 -10.714 -4.046 1.00 67.38 89 ALA A O 1
#

Secondary structure (DSSP, 8-state):
---GGGGS---------HHHHHHHHH--SS--TTHHHHHHHHHTT--------TTS-TTHHHHHHHHHSSS------S-HHHHHHHH--